Protein AF-A0A1F8R8I9-F1 (afdb_monomer_lite)

Sequence (106 aa):
MKLRRRNSFDFPILGVAVALRQATDGTIEYARIVMGAVASYPVEAEEAGRMLIGQKLTPELIDAVAQVAYKPAKPLDNTDLGHPYRKKMARVYVARALQELRQVMI

pLDDT: mean 93.68, std 6.77, range [58.06, 98.5]

Foldseek 3Di:
DFDAPDPDDGDGLKDKDKDFDADPVQATQFIWIWMPQQDPDIDTLVVLRVLRHRDHLDLVNLLVSLVSSLVPRHHDQPDPDGPVVSSVVSSVVSSVNSVVVVVVVD

Secondary structure (DSSP, 8-state):
-EE-SSSSS---SEEEEEEEEE-TTSBEEEEEEEEESSSSSPEE-HHHHHHHTTSB--HHHHHHHHHHHTTT----TTSSS-HHHHHHHHHHHHHHHHHHHHHH--

Structure (mmCIF, N/CA/C/O backbone):
data_AF-A0A1F8R8I9-F1
#
_entry.id   AF-A0A1F8R8I9-F1
#
loop_
_atom_site.group_PDB
_atom_site.id
_atom_site.type_symbol
_atom_site.label_atom_id
_atom_site.label_alt_id
_atom_site.label_comp_id
_atom_site.label_asym_id
_atom_site.label_entity_id
_atom_site.label_seq_id
_atom_site.pdbx_PDB_ins_code
_atom_site.Cartn_x
_atom_site.Cartn_y
_atom_site.Cartn_z
_atom_site.occupancy
_atom_site.B_iso_or_equiv
_atom_site.auth_seq_id
_atom_site.auth_comp_id
_atom_site.auth_asym_id
_atom_site.auth_atom_id
_atom_site.pdbx_PDB_model_num
ATOM 1 N N . MET A 1 1 ? -5.780 4.264 -6.084 1.00 93.81 1 MET A N 1
ATOM 2 C CA . MET A 1 1 ? -4.885 5.374 -6.494 1.00 93.81 1 MET A CA 1
ATOM 3 C C . MET A 1 1 ? -4.138 5.056 -7.792 1.00 93.81 1 MET A C 1
ATOM 5 O O . MET A 1 1 ? -3.747 3.913 -8.004 1.00 93.81 1 MET A O 1
ATOM 9 N N . LYS A 1 2 ? -3.894 6.063 -8.644 1.00 94.75 2 LYS A N 1
ATOM 10 C CA . LYS A 1 2 ? -3.122 5.940 -9.898 1.00 94.75 2 LYS A CA 1
ATOM 11 C C . LYS A 1 2 ? -1.940 6.912 -9.895 1.00 94.75 2 LYS A C 1
ATOM 13 O O . LYS A 1 2 ? -2.134 8.102 -9.665 1.00 94.75 2 LYS A O 1
ATOM 18 N N . LEU A 1 3 ? -0.740 6.417 -10.189 1.00 94.50 3 LEU A N 1
ATOM 19 C CA . LEU A 1 3 ? 0.431 7.227 -10.532 1.00 94.50 3 LEU A CA 1
ATOM 20 C C . LEU A 1 3 ? 0.521 7.346 -12.056 1.00 94.50 3 LEU A C 1
ATOM 22 O O . LEU A 1 3 ? 0.415 6.350 -12.774 1.00 94.50 3 LEU A O 1
ATOM 26 N N . ARG A 1 4 ? 0.728 8.566 -12.541 1.00 93.06 4 ARG A N 1
ATOM 27 C CA . ARG A 1 4 ? 0.814 8.932 -13.960 1.00 93.06 4 ARG A CA 1
ATOM 28 C C . ARG A 1 4 ? 1.742 10.134 -14.109 1.00 93.06 4 ARG A C 1
ATOM 30 O O . ARG A 1 4 ? 1.917 10.872 -13.139 1.00 93.06 4 ARG A O 1
ATOM 37 N N . ARG A 1 5 ? 2.337 10.322 -15.288 1.00 90.56 5 ARG A N 1
ATOM 38 C CA . ARG A 1 5 ? 3.287 11.420 -15.526 1.00 90.56 5 ARG A CA 1
ATOM 39 C C . ARG A 1 5 ? 2.566 12.756 -15.614 1.00 90.56 5 ARG A C 1
ATOM 41 O O . ARG A 1 5 ? 3.046 13.754 -15.087 1.00 90.56 5 ARG A O 1
ATOM 48 N N . ARG A 1 6 ? 1.404 12.771 -16.265 1.00 91.31 6 ARG A N 1
ATOM 49 C CA . ARG A 1 6 ? 0.564 13.962 -16.420 1.00 91.31 6 ARG A CA 1
ATOM 50 C C . ARG A 1 6 ? -0.713 13.808 -15.615 1.00 91.31 6 ARG A C 1
ATOM 52 O O . ARG A 1 6 ? -1.329 12.747 -15.623 1.00 91.31 6 ARG A O 1
ATOM 59 N N . ASN A 1 7 ? -1.178 14.886 -14.990 1.00 86.56 7 ASN A N 1
ATOM 60 C CA . ASN A 1 7 ? -2.483 14.926 -14.320 1.00 86.56 7 ASN A CA 1
ATOM 61 C C . ASN A 1 7 ? -3.650 15.066 -15.320 1.00 86.56 7 ASN A C 1
ATOM 63 O O . ASN A 1 7 ? -4.511 15.919 -15.167 1.00 86.56 7 ASN A O 1
ATOM 67 N N . SER A 1 8 ? -3.666 14.217 -16.351 1.00 91.69 8 SER A N 1
ATOM 68 C CA . SER A 1 8 ? -4.691 14.146 -17.400 1.00 91.69 8 SER A CA 1
ATOM 69 C C . SER A 1 8 ? -4.850 12.687 -17.882 1.00 91.69 8 SER A C 1
ATOM 71 O O . SER A 1 8 ? -4.477 11.753 -17.158 1.00 91.69 8 SER A O 1
ATOM 73 N N . PHE A 1 9 ? -5.423 12.469 -19.070 1.00 88.00 9 PHE A N 1
ATOM 74 C CA . PHE A 1 9 ? -5.468 11.166 -19.736 1.00 88.00 9 PHE A CA 1
ATOM 75 C C . PHE A 1 9 ? -4.042 10.675 -20.016 1.00 88.00 9 PHE A C 1
ATOM 77 O O . PHE A 1 9 ? -3.285 11.295 -20.762 1.00 88.00 9 PHE A O 1
ATOM 84 N N . ASP A 1 10 ? -3.663 9.581 -19.359 1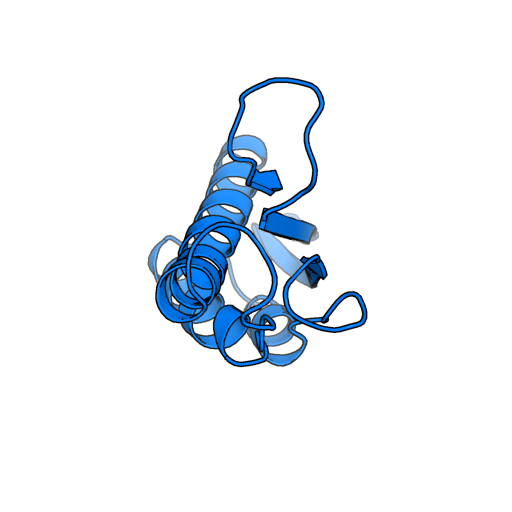.00 89.88 10 ASP A N 1
ATOM 85 C CA . ASP A 1 10 ? -2.295 9.070 -19.378 1.00 89.88 10 ASP A CA 1
ATOM 86 C C . ASP A 1 10 ? -2.259 7.597 -18.960 1.00 89.88 10 ASP A C 1
ATOM 88 O O . ASP A 1 10 ? -3.121 7.143 -18.192 1.00 89.88 10 ASP A O 1
ATOM 92 N N . PHE A 1 11 ? -1.252 6.853 -19.409 1.00 88.69 11 PHE A N 1
ATOM 93 C CA . PHE A 1 11 ? -1.047 5.471 -18.970 1.00 88.69 11 PHE A CA 1
ATOM 94 C C . PHE A 1 11 ? -0.586 5.418 -17.501 1.00 88.69 11 PHE A C 1
ATOM 96 O O . PHE A 1 11 ? 0.082 6.338 -17.020 1.00 88.69 11 PHE A O 1
ATOM 103 N N . PRO A 1 12 ? -0.971 4.381 -16.734 1.00 91.00 12 PRO A N 1
ATOM 104 C CA . PRO A 1 12 ? -0.504 4.235 -15.362 1.00 91.00 12 PRO A CA 1
ATOM 105 C C . PRO A 1 12 ? 0.978 3.843 -15.333 1.00 91.00 12 PRO A C 1
ATOM 107 O O . PRO A 1 12 ? 1.372 2.838 -15.915 1.00 91.00 12 PRO A O 1
ATOM 110 N N . ILE A 1 13 ? 1.777 4.587 -14.572 1.00 92.94 13 ILE A N 1
ATOM 111 C CA . ILE A 1 13 ? 3.124 4.158 -14.153 1.00 92.94 13 ILE A CA 1
ATOM 112 C C . ILE A 1 13 ? 3.005 3.103 -13.040 1.00 92.94 13 ILE A C 1
ATOM 114 O O . ILE A 1 13 ? 3.827 2.192 -12.941 1.00 92.94 13 ILE A O 1
ATOM 118 N N . LEU A 1 14 ? 1.971 3.252 -12.205 1.00 94.69 14 LEU A N 1
ATOM 119 C CA . LEU A 1 14 ? 1.577 2.351 -11.127 1.00 94.69 14 LEU A CA 1
ATOM 120 C C . LEU A 1 14 ? 0.078 2.534 -10.851 1.00 94.69 14 LEU A C 1
ATOM 122 O O . LEU A 1 14 ? -0.425 3.660 -10.798 1.00 94.69 14 LEU A O 1
ATOM 126 N N . GLY A 1 15 ? -0.627 1.431 -10.628 1.00 96.19 15 GLY A N 1
ATOM 127 C CA . GLY A 1 15 ? -1.954 1.426 -10.012 1.00 96.19 15 GLY A CA 1
ATOM 128 C C . GLY A 1 15 ? -1.896 0.737 -8.656 1.00 96.19 15 GLY A C 1
ATOM 129 O O . GLY A 1 15 ? -1.215 -0.273 -8.530 1.00 96.19 15 GLY A O 1
ATOM 130 N N . VAL A 1 16 ? -2.608 1.256 -7.660 1.00 98.19 16 VAL A N 1
ATOM 131 C CA . VAL A 1 16 ? -2.799 0.591 -6.363 1.00 98.19 16 VAL A CA 1
ATOM 132 C C . VAL A 1 16 ? -4.280 0.606 -6.021 1.00 98.19 16 VAL A C 1
ATOM 134 O O . VAL A 1 16 ? -4.909 1.668 -6.027 1.00 98.19 16 VAL A O 1
ATOM 137 N N . ALA A 1 17 ? -4.822 -0.562 -5.706 1.00 98.06 17 ALA A N 1
ATOM 138 C CA . ALA A 1 17 ? -6.156 -0.740 -5.160 1.00 98.06 17 ALA A CA 1
ATOM 139 C C . ALA A 1 17 ? -6.039 -1.400 -3.785 1.00 98.06 17 ALA A C 1
ATOM 141 O O . ALA A 1 17 ? -5.305 -2.375 -3.623 1.00 98.06 17 ALA A O 1
ATOM 142 N N . VAL A 1 18 ? -6.761 -0.853 -2.812 1.00 98.06 18 VAL A N 1
ATOM 143 C CA . VAL A 1 18 ? -6.857 -1.399 -1.460 1.00 98.06 18 VAL A CA 1
ATOM 144 C C . VAL A 1 18 ? -8.333 -1.495 -1.111 1.00 98.06 18 VAL A C 1
ATOM 146 O O . VAL A 1 18 ? -9.074 -0.537 -1.317 1.00 98.06 18 VAL A O 1
ATOM 149 N N . ALA A 1 19 ? -8.748 -2.649 -0.604 1.00 97.44 19 ALA A N 1
ATOM 150 C CA . ALA A 1 19 ? -10.082 -2.869 -0.067 1.00 97.44 19 ALA A CA 1
ATOM 151 C C . ALA A 1 19 ? -9.953 -3.367 1.370 1.00 97.44 19 ALA A C 1
ATOM 153 O O . ALA A 1 19 ? -9.191 -4.302 1.622 1.00 97.44 19 ALA A O 1
ATOM 154 N N . LEU A 1 20 ? -10.696 -2.748 2.287 1.00 96.62 20 LEU A N 1
ATOM 155 C CA . LEU A 1 20 ? -10.735 -3.104 3.701 1.00 96.62 20 LEU A CA 1
ATOM 156 C C . LEU A 1 20 ? -12.184 -3.212 4.175 1.00 96.62 20 LEU A C 1
ATOM 158 O O . LEU A 1 20 ? -13.038 -2.442 3.738 1.00 96.62 20 LEU A O 1
ATOM 162 N N . ARG A 1 21 ? -12.439 -4.128 5.107 1.00 96.19 21 ARG A N 1
ATOM 163 C CA . ARG A 1 21 ? -13.653 -4.157 5.930 1.00 96.19 21 ARG A CA 1
ATOM 164 C C . ARG A 1 21 ? -13.232 -4.154 7.391 1.00 96.19 21 ARG A C 1
ATOM 166 O O . ARG A 1 21 ? -12.379 -4.956 7.767 1.00 96.19 21 ARG A O 1
ATOM 173 N N . GLN A 1 22 ? -13.816 -3.262 8.180 1.00 95.44 22 GLN A N 1
ATOM 174 C CA . GLN A 1 22 ? -13.578 -3.175 9.618 1.00 95.44 22 GLN A CA 1
ATOM 175 C C . GLN A 1 22 ? -14.806 -3.643 10.400 1.00 95.44 22 GLN A C 1
ATOM 177 O O . GLN A 1 22 ? -15.940 -3.437 9.965 1.00 95.44 22 GLN A O 1
ATOM 182 N N . ALA A 1 23 ? -14.549 -4.257 11.549 1.00 95.62 23 ALA A N 1
ATOM 183 C CA . ALA A 1 23 ? -15.518 -4.480 12.604 1.00 95.62 23 ALA A CA 1
ATOM 184 C C . ALA A 1 23 ? -15.842 -3.162 13.329 1.00 95.62 23 ALA A C 1
ATOM 186 O O . ALA A 1 23 ? -15.186 -2.135 13.141 1.00 95.62 23 ALA A O 1
ATOM 187 N N . THR A 1 24 ? -16.848 -3.201 14.200 1.00 93.81 24 THR A N 1
ATOM 188 C CA . THR A 1 24 ? -17.310 -2.045 14.985 1.00 93.81 24 THR A CA 1
ATOM 189 C C . THR A 1 24 ? -16.261 -1.490 15.949 1.00 93.81 24 THR A C 1
ATOM 191 O O . THR A 1 24 ? -16.316 -0.314 16.295 1.00 93.81 24 THR A O 1
ATOM 194 N N . ASP A 1 25 ? -15.290 -2.299 16.371 1.00 94.25 25 ASP A N 1
ATOM 195 C CA . ASP A 1 25 ? -14.185 -1.891 17.245 1.00 94.25 25 ASP A CA 1
ATOM 196 C C . ASP A 1 25 ? -12.978 -1.302 16.478 1.00 94.25 25 ASP A C 1
ATOM 198 O O . ASP A 1 25 ? -11.968 -0.930 17.093 1.00 94.25 25 ASP A O 1
ATOM 202 N N . GLY A 1 26 ? -13.074 -1.211 15.145 1.00 94.12 26 GLY A N 1
ATOM 203 C CA . GLY A 1 26 ? -12.026 -0.738 14.236 1.00 94.12 26 GLY A CA 1
ATOM 204 C C . GLY A 1 26 ? -11.017 -1.811 13.811 1.00 94.12 26 GLY A C 1
ATOM 205 O O . GLY A 1 26 ? -10.035 -1.495 13.134 1.00 94.12 26 GLY A O 1
ATOM 206 N N . THR A 1 27 ? -11.223 -3.070 14.203 1.00 97.06 27 THR A N 1
ATOM 207 C CA . THR A 1 27 ? -10.380 -4.198 13.788 1.00 97.06 27 THR A CA 1
ATOM 208 C C . THR A 1 27 ? -10.662 -4.560 12.333 1.00 97.06 27 THR A C 1
ATOM 210 O O . THR A 1 27 ? -11.812 -4.667 11.918 1.00 97.06 27 THR A O 1
ATOM 213 N N . ILE A 1 28 ? -9.624 -4.761 11.524 1.00 98.06 28 ILE A N 1
ATOM 214 C CA . ILE A 1 28 ? -9.773 -5.141 10.115 1.00 98.06 28 ILE A CA 1
ATOM 215 C C . ILE A 1 28 ? -10.107 -6.638 10.014 1.00 98.06 28 ILE A C 1
ATOM 217 O O . ILE A 1 28 ? -9.312 -7.489 10.408 1.00 98.06 28 ILE A O 1
ATOM 221 N N . GLU A 1 29 ? -11.255 -6.974 9.428 1.00 97.94 29 GLU A N 1
ATOM 222 C CA . GLU A 1 29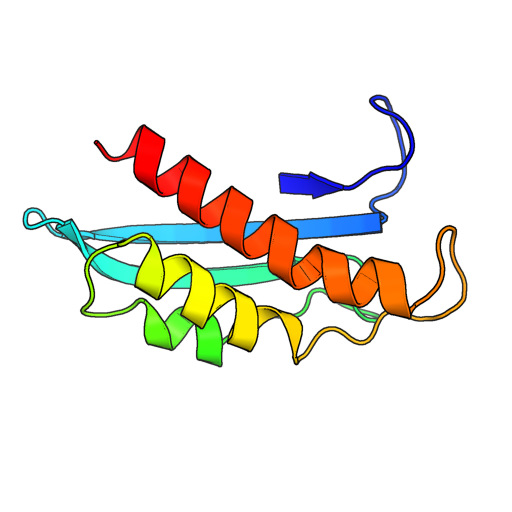 ? -11.714 -8.360 9.227 1.00 97.94 29 GLU A CA 1
ATOM 223 C C . GLU A 1 29 ? -11.387 -8.901 7.831 1.00 97.94 29 GLU A C 1
ATOM 225 O O . GLU A 1 29 ? -11.316 -10.108 7.611 1.00 97.94 29 GLU A O 1
ATOM 230 N N . TYR A 1 30 ? -11.228 -8.005 6.858 1.00 98.00 30 TYR A N 1
ATOM 231 C CA . TYR A 1 30 ? -10.871 -8.345 5.487 1.00 98.00 30 TYR A CA 1
ATOM 232 C C . TYR A 1 30 ? -9.978 -7.259 4.905 1.00 98.00 30 TYR A C 1
ATOM 234 O O . TYR A 1 30 ? -10.253 -6.070 5.076 1.00 98.00 30 TYR A O 1
ATOM 242 N N . ALA A 1 31 ? -8.940 -7.675 4.185 1.00 98.12 31 ALA A N 1
ATOM 243 C CA . ALA A 1 31 ? -8.006 -6.783 3.525 1.00 98.12 31 ALA A CA 1
ATOM 244 C C . ALA A 1 31 ? -7.501 -7.392 2.217 1.00 98.12 31 ALA A C 1
ATOM 246 O O . ALA A 1 31 ? -7.104 -8.557 2.178 1.00 98.12 31 ALA A O 1
ATOM 247 N N . ARG A 1 32 ? -7.461 -6.586 1.155 1.00 98.44 32 ARG A N 1
ATOM 248 C CA . ARG A 1 32 ? -6.860 -6.963 -0.128 1.00 98.44 32 ARG A CA 1
ATOM 249 C C . ARG A 1 32 ? -6.108 -5.789 -0.733 1.00 98.44 32 ARG A C 1
ATOM 251 O O . ARG A 1 32 ? -6.636 -4.679 -0.784 1.00 98.44 32 ARG A O 1
ATOM 258 N N . ILE A 1 33 ? -4.891 -6.044 -1.212 1.00 98.50 33 ILE A N 1
ATOM 259 C CA . ILE A 1 33 ? -4.031 -5.050 -1.864 1.00 98.50 33 ILE A CA 1
ATOM 260 C C . ILE A 1 33 ? -3.627 -5.591 -3.234 1.00 98.50 33 ILE A C 1
ATOM 262 O O . ILE A 1 33 ? -3.020 -6.656 -3.327 1.00 98.50 33 ILE A O 1
ATOM 266 N N . VAL A 1 34 ? -3.931 -4.845 -4.295 1.00 98.44 34 VAL A N 1
ATOM 267 C CA . VAL A 1 34 ? -3.581 -5.202 -5.677 1.00 98.44 34 VAL A CA 1
ATOM 268 C C . VAL A 1 34 ? -2.842 -4.046 -6.338 1.00 98.44 34 VAL A C 1
ATOM 270 O O . VAL A 1 34 ? -3.234 -2.883 -6.219 1.00 98.44 34 VAL A O 1
ATOM 273 N N . MET A 1 35 ? -1.773 -4.366 -7.061 1.00 97.75 35 MET A N 1
ATOM 274 C CA . MET A 1 35 ? -0.938 -3.417 -7.785 1.00 97.75 35 MET A CA 1
ATOM 275 C C . MET A 1 35 ? -0.989 -3.677 -9.293 1.00 97.75 35 MET A C 1
ATOM 277 O O . MET A 1 35 ? -0.808 -4.798 -9.755 1.00 97.75 35 MET A O 1
ATOM 281 N N . GLY A 1 36 ? -1.192 -2.626 -10.080 1.00 96.12 36 GLY A N 1
ATOM 282 C CA . GLY A 1 36 ? -1.140 -2.654 -11.543 1.00 96.12 36 GLY A CA 1
ATOM 283 C C . GLY A 1 36 ? 0.121 -1.982 -12.083 1.00 96.12 36 GLY A C 1
ATOM 284 O O . GLY A 1 36 ? 0.737 -1.171 -11.393 1.00 96.12 36 GLY A O 1
ATOM 285 N N . ALA A 1 37 ? 0.480 -2.281 -13.334 1.00 93.81 37 ALA A N 1
ATOM 286 C CA . ALA A 1 37 ? 1.677 -1.749 -14.000 1.00 93.81 37 ALA A CA 1
ATOM 287 C C . ALA A 1 37 ? 2.998 -2.049 -13.255 1.00 93.81 37 ALA A C 1
ATOM 289 O O . ALA A 1 37 ? 3.963 -1.293 -13.345 1.00 93.81 37 ALA A O 1
ATOM 290 N N . VAL A 1 38 ? 3.046 -3.171 -12.529 1.00 93.75 38 VAL A N 1
ATOM 291 C CA . VAL A 1 38 ? 4.232 -3.659 -11.797 1.00 93.75 38 VAL A CA 1
ATOM 292 C C . VAL A 1 38 ? 4.681 -5.059 -12.233 1.00 93.75 38 VAL A C 1
ATOM 294 O O . VAL A 1 38 ? 5.628 -5.588 -11.661 1.00 93.75 38 VAL A O 1
ATOM 297 N N . ALA A 1 39 ? 4.001 -5.652 -13.216 1.00 93.44 39 ALA A N 1
ATOM 298 C CA . ALA A 1 39 ? 4.317 -6.915 -13.886 1.00 93.44 39 ALA A CA 1
ATOM 299 C C . ALA A 1 39 ? 3.510 -6.990 -15.204 1.00 93.44 39 ALA A C 1
ATOM 301 O O . ALA A 1 39 ? 2.870 -6.007 -15.589 1.00 93.44 39 ALA A O 1
ATOM 302 N N . SER A 1 40 ? 3.509 -8.145 -15.879 1.00 92.62 40 SER A N 1
ATOM 303 C CA . SER A 1 40 ? 2.668 -8.410 -17.062 1.00 92.62 40 SER A CA 1
ATOM 304 C C . SER A 1 40 ? 1.169 -8.543 -16.749 1.00 92.62 40 SER A C 1
ATOM 306 O O . SER A 1 40 ? 0.353 -8.522 -17.664 1.00 92.62 40 SER A O 1
ATOM 308 N N . TYR A 1 41 ? 0.799 -8.654 -15.471 1.00 94.25 41 TYR A N 1
ATOM 309 C CA . TYR A 1 41 ? -0.576 -8.743 -14.976 1.00 94.25 41 TYR A CA 1
ATOM 310 C C . TYR A 1 41 ? -0.708 -8.010 -13.623 1.00 94.25 41 TYR A C 1
ATOM 312 O O . TYR A 1 41 ? 0.314 -7.655 -13.023 1.00 94.25 41 TYR A O 1
ATOM 320 N N . PRO A 1 42 ? -1.933 -7.728 -13.131 1.00 96.56 42 PRO A N 1
ATOM 321 C CA . PRO A 1 42 ? -2.133 -7.173 -11.793 1.00 96.56 42 PRO A CA 1
ATOM 322 C C . PRO A 1 42 ? -1.590 -8.108 -10.708 1.00 96.56 42 PRO A C 1
ATOM 324 O O . PRO A 1 42 ? -1.950 -9.277 -10.650 1.00 96.56 42 PRO A O 1
ATOM 327 N N . VAL A 1 43 ? -0.742 -7.585 -9.831 1.00 97.69 43 VAL A N 1
ATOM 328 C CA . VAL A 1 43 ? -0.077 -8.351 -8.776 1.00 97.69 43 VAL A CA 1
ATOM 329 C C . VAL A 1 43 ? -0.794 -8.126 -7.458 1.00 97.69 43 VAL A C 1
ATOM 331 O O . VAL A 1 43 ? -0.860 -7.000 -6.964 1.00 97.69 43 VAL A O 1
ATOM 334 N N . GLU A 1 44 ? -1.304 -9.198 -6.871 1.00 98.12 44 GLU A N 1
ATOM 335 C CA . GLU A 1 44 ? -1.828 -9.174 -5.512 1.00 98.12 44 GLU A CA 1
ATOM 336 C C . GLU A 1 44 ? -0.688 -9.265 -4.489 1.00 98.12 44 GLU A C 1
ATOM 338 O O . GLU A 1 44 ? 0.207 -10.101 -4.598 1.00 98.12 44 GLU A O 1
ATOM 343 N N . ALA A 1 45 ? -0.713 -8.391 -3.484 1.00 97.81 45 ALA A N 1
ATOM 344 C CA . ALA A 1 45 ? 0.226 -8.403 -2.369 1.00 97.81 45 ALA A CA 1
ATOM 345 C C . ALA A 1 45 ? -0.382 -9.164 -1.180 1.00 97.81 45 ALA A C 1
ATOM 347 O O . ALA A 1 45 ? -0.677 -8.574 -0.141 1.00 97.81 45 ALA A O 1
ATOM 348 N N . GLU A 1 46 ? -0.596 -10.472 -1.347 1.00 97.88 46 GLU A N 1
ATOM 349 C CA . GLU A 1 46 ? -1.321 -11.308 -0.376 1.00 97.88 46 GLU A CA 1
ATOM 350 C C . GLU A 1 46 ? -0.737 -11.238 1.039 1.00 97.88 46 GLU A C 1
ATOM 352 O O . GLU A 1 46 ? -1.479 -11.064 2.002 1.00 97.88 46 GLU A O 1
ATOM 357 N N . GLU A 1 47 ? 0.590 -11.333 1.173 1.00 98.06 47 GLU A N 1
ATOM 358 C CA . GLU A 1 47 ? 1.281 -11.267 2.469 1.00 98.06 47 GLU A CA 1
ATOM 359 C C . GLU A 1 47 ? 0.982 -9.944 3.189 1.00 98.06 47 GLU A C 1
ATOM 361 O O . GLU A 1 47 ? 0.607 -9.936 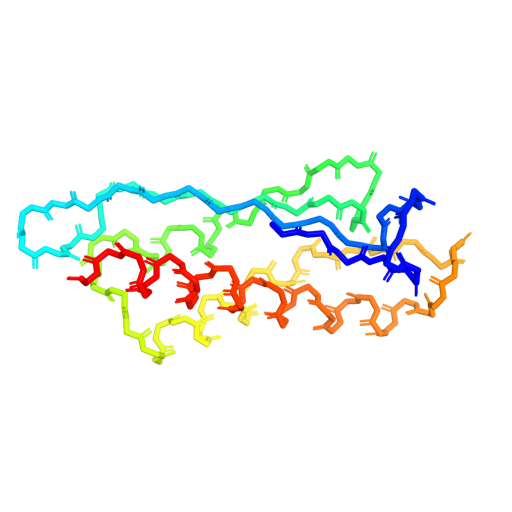4.359 1.00 98.06 47 GLU A O 1
ATOM 366 N N . ALA A 1 48 ? 1.051 -8.828 2.459 1.00 98.00 48 ALA A N 1
ATOM 367 C CA . ALA A 1 48 ? 0.753 -7.504 2.990 1.00 98.00 48 ALA A CA 1
ATOM 368 C C . ALA A 1 48 ? -0.733 -7.347 3.359 1.00 98.00 48 ALA A C 1
ATOM 370 O O . ALA A 1 48 ? -1.053 -6.717 4.364 1.00 98.00 48 ALA A O 1
ATOM 371 N N . GLY A 1 49 ? -1.641 -7.941 2.578 1.00 97.75 49 GLY A N 1
ATOM 372 C CA . GLY A 1 49 ? -3.065 -8.003 2.910 1.00 97.75 49 GLY A CA 1
ATOM 373 C C . GLY A 1 49 ? -3.316 -8.761 4.215 1.00 97.75 49 GLY A C 1
ATOM 374 O O . GLY A 1 49 ? -4.009 -8.258 5.095 1.00 97.75 49 GLY A O 1
ATOM 375 N N . ARG A 1 50 ? -2.694 -9.933 4.392 1.00 98.44 50 ARG A N 1
ATOM 376 C CA . ARG A 1 50 ? -2.840 -10.752 5.609 1.00 98.44 50 ARG A CA 1
ATOM 377 C C . ARG A 1 50 ? -2.336 -10.047 6.866 1.00 98.44 50 ARG A C 1
ATOM 379 O O . ARG A 1 50 ? -2.960 -10.196 7.907 1.00 98.44 50 ARG A O 1
ATOM 386 N N . MET A 1 51 ? -1.268 -9.252 6.772 1.00 98.38 51 MET A N 1
ATOM 387 C CA . MET A 1 51 ? -0.743 -8.468 7.905 1.00 98.38 51 MET A CA 1
ATOM 388 C C . MET A 1 51 ? -1.759 -7.485 8.503 1.00 98.38 51 MET A C 1
ATOM 390 O O . MET A 1 51 ? -1.618 -7.100 9.660 1.00 98.38 51 MET A O 1
ATOM 394 N N . LEU A 1 52 ? -2.744 -7.045 7.716 1.00 98.25 52 LEU A N 1
ATOM 395 C CA . LEU A 1 52 ? -3.764 -6.103 8.170 1.00 98.25 52 LEU A CA 1
ATOM 396 C C . LEU A 1 52 ? -4.868 -6.790 8.982 1.00 98.25 52 LEU A C 1
ATOM 398 O O . LEU A 1 52 ? -5.470 -6.150 9.835 1.00 98.25 52 LEU A O 1
ATOM 402 N N . ILE A 1 53 ? -5.149 -8.067 8.718 1.00 98.31 53 ILE A N 1
ATOM 403 C CA . ILE A 1 53 ? -6.277 -8.784 9.323 1.00 98.31 53 ILE A CA 1
ATOM 404 C C . ILE A 1 53 ? -6.035 -8.971 10.827 1.00 98.31 53 ILE A C 1
ATOM 406 O O . ILE A 1 53 ? -4.954 -9.379 11.246 1.00 98.31 53 ILE A O 1
ATOM 410 N N . GLY A 1 54 ? -7.052 -8.679 11.639 1.00 98.19 54 GLY A N 1
ATOM 411 C CA . GLY A 1 54 ? -6.988 -8.761 13.101 1.00 98.19 54 GLY A CA 1
ATOM 412 C C . GLY A 1 54 ? -6.293 -7.573 13.771 1.00 98.19 54 GLY A C 1
ATOM 413 O O . GLY A 1 54 ? -6.137 -7.575 14.987 1.00 98.19 54 GLY A O 1
ATOM 414 N N . GLN A 1 55 ? -5.891 -6.557 13.003 1.00 97.75 55 GLN A N 1
ATOM 415 C CA . GLN A 1 55 ? -5.222 -5.361 13.510 1.00 97.75 55 GLN A CA 1
ATOM 416 C C . GLN A 1 55 ? -6.087 -4.111 13.325 1.00 97.75 55 GLN A C 1
ATOM 418 O O . GLN A 1 55 ? -7.006 -4.080 12.505 1.00 97.75 55 GLN A O 1
ATOM 423 N N . LYS A 1 56 ? -5.747 -3.041 14.050 1.00 96.56 56 LYS A N 1
ATOM 424 C CA . LYS A 1 56 ? -6.250 -1.686 13.778 1.00 96.56 56 LYS A CA 1
ATOM 425 C C . LYS A 1 56 ? -5.303 -0.955 12.835 1.00 96.56 56 LYS A C 1
ATOM 427 O O . LYS A 1 56 ? -4.089 -1.142 12.890 1.00 96.56 56 LYS A O 1
ATOM 432 N N . LEU A 1 57 ? -5.845 -0.091 11.981 1.00 96.75 57 LEU A N 1
ATOM 433 C CA . LEU A 1 57 ? -5.062 0.626 10.974 1.00 96.75 57 LEU A CA 1
ATOM 434 C C . LEU A 1 57 ? -4.250 1.785 11.594 1.00 96.75 57 LEU A C 1
ATOM 436 O O . LEU A 1 57 ? -4.690 2.935 11.595 1.00 96.75 57 LEU A O 1
ATOM 440 N N . THR A 1 58 ? -3.062 1.493 12.130 1.00 97.06 58 THR A N 1
ATOM 441 C CA . THR A 1 58 ? -2.146 2.490 12.726 1.00 97.06 58 THR A CA 1
ATOM 442 C C . THR A 1 58 ? -1.089 2.981 11.722 1.00 97.06 58 THR A C 1
ATOM 444 O O . THR A 1 58 ? -0.866 2.316 10.707 1.00 97.06 58 THR A O 1
ATOM 447 N N . PRO A 1 59 ? -0.421 4.136 11.951 1.00 97.12 59 PRO A N 1
ATOM 448 C CA . PRO A 1 59 ? 0.637 4.597 11.048 1.00 97.12 59 PRO A CA 1
ATOM 449 C C . PRO A 1 59 ? 1.782 3.580 10.905 1.00 97.12 59 PRO A C 1
ATOM 451 O O . PRO A 1 59 ? 2.261 3.344 9.799 1.00 97.12 59 PRO A O 1
ATOM 454 N N . GLU A 1 60 ? 2.169 2.929 12.000 1.00 98.06 60 GLU A N 1
ATOM 455 C CA . GLU A 1 60 ? 3.276 1.967 12.036 1.00 98.06 60 GLU A CA 1
ATOM 456 C C . GLU A 1 60 ? 2.929 0.707 11.237 1.00 98.06 60 GLU A C 1
ATOM 458 O O . GLU A 1 60 ? 3.758 0.192 10.482 1.00 98.06 60 GLU A O 1
ATOM 463 N N . LEU A 1 61 ? 1.680 0.238 11.353 1.00 98.31 61 LEU A N 1
ATOM 464 C CA . LEU A 1 61 ? 1.191 -0.889 10.565 1.00 98.31 61 LEU A CA 1
ATOM 465 C C . LEU A 1 61 ? 1.174 -0.550 9.073 1.00 98.31 61 LEU A C 1
ATOM 467 O O . LEU A 1 61 ? 1.583 -1.377 8.260 1.00 98.31 61 LEU A O 1
ATOM 471 N N . ILE A 1 62 ? 0.743 0.660 8.704 1.00 98.31 62 ILE A N 1
ATOM 472 C CA . ILE A 1 62 ? 0.737 1.115 7.307 1.00 98.31 62 ILE A CA 1
ATOM 473 C C . ILE A 1 62 ? 2.145 1.054 6.711 1.00 98.31 62 ILE A C 1
ATOM 475 O O . ILE A 1 62 ? 2.322 0.524 5.610 1.00 98.31 62 ILE A O 1
ATOM 479 N N . ASP A 1 63 ? 3.143 1.562 7.432 1.00 98.19 63 ASP A N 1
ATOM 480 C CA . ASP A 1 63 ? 4.528 1.545 6.967 1.00 98.19 63 ASP A CA 1
ATOM 481 C C . ASP A 1 63 ? 5.056 0.113 6.819 1.00 98.19 63 ASP A C 1
ATOM 483 O O . ASP A 1 63 ? 5.642 -0.221 5.784 1.00 98.19 63 ASP A O 1
ATOM 487 N N . ALA A 1 64 ? 4.797 -0.761 7.796 1.00 98.31 64 ALA A N 1
ATOM 488 C CA . ALA A 1 64 ? 5.200 -2.166 7.740 1.00 98.31 64 ALA A CA 1
ATOM 489 C C . ALA A 1 64 ? 4.549 -2.913 6.561 1.00 98.31 64 ALA A C 1
ATOM 491 O O . ALA A 1 64 ? 5.233 -3.588 5.786 1.00 98.31 64 ALA A O 1
ATOM 492 N N . VAL A 1 65 ? 3.240 -2.742 6.370 1.00 98.38 65 VAL A N 1
ATOM 493 C CA . VAL A 1 65 ? 2.472 -3.344 5.270 1.00 98.38 65 VAL A CA 1
ATOM 494 C C . VAL A 1 65 ? 2.984 -2.849 3.921 1.00 98.38 65 VAL A C 1
ATOM 496 O O . VAL A 1 65 ? 3.197 -3.649 3.010 1.00 98.38 65 VAL A O 1
ATOM 499 N N . ALA A 1 66 ? 3.258 -1.551 3.783 1.00 97.94 66 ALA A N 1
ATOM 500 C CA . ALA A 1 66 ? 3.803 -0.985 2.553 1.00 97.94 66 ALA A CA 1
ATOM 501 C C . ALA A 1 66 ? 5.184 -1.567 2.201 1.00 97.94 66 ALA A C 1
ATOM 503 O O . ALA A 1 66 ? 5.469 -1.802 1.021 1.00 97.94 66 ALA A O 1
ATOM 504 N N . GLN A 1 67 ? 6.036 -1.828 3.201 1.00 97.38 67 GLN A N 1
ATOM 505 C CA . GLN A 1 67 ? 7.346 -2.468 3.011 1.00 97.38 67 GLN A CA 1
ATOM 506 C C . GLN A 1 67 ? 7.240 -3.921 2.537 1.00 97.38 67 GLN A C 1
ATOM 508 O O . GLN A 1 67 ? 8.109 -4.401 1.810 1.00 97.38 67 GLN A O 1
ATOM 513 N N . VAL A 1 68 ? 6.187 -4.637 2.912 1.00 97.81 68 VAL A N 1
ATOM 514 C CA . VAL A 1 68 ? 5.950 -5.992 2.403 1.00 97.81 68 VAL A CA 1
ATOM 515 C C . VAL A 1 68 ? 5.306 -5.942 1.019 1.00 97.81 68 VAL A C 1
ATOM 517 O O . VAL A 1 68 ? 5.757 -6.632 0.103 1.00 97.81 68 VAL A O 1
ATOM 520 N N . ALA A 1 69 ? 4.331 -5.053 0.820 1.00 96.38 69 ALA A N 1
ATOM 521 C CA . ALA A 1 69 ? 3.536 -4.979 -0.401 1.00 96.38 69 ALA A CA 1
ATOM 522 C C . ALA A 1 69 ? 4.351 -4.692 -1.665 1.00 96.38 69 ALA A C 1
ATOM 524 O O . ALA A 1 69 ? 3.989 -5.168 -2.735 1.00 96.38 69 ALA A O 1
ATOM 525 N N . TYR A 1 70 ? 5.450 -3.934 -1.577 1.00 92.81 70 TYR A N 1
ATOM 526 C CA . TYR A 1 70 ? 6.233 -3.577 -2.767 1.00 92.81 70 TYR A CA 1
ATOM 527 C C . TYR A 1 70 ? 7.179 -4.689 -3.252 1.00 92.81 70 TYR A C 1
ATOM 529 O O . TYR A 1 70 ? 7.629 -4.644 -4.398 1.00 92.81 70 TYR A O 1
ATOM 537 N N . LYS A 1 71 ? 7.508 -5.682 -2.412 1.00 95.00 71 LYS A N 1
ATOM 538 C CA . LYS A 1 71 ? 8.443 -6.772 -2.750 1.00 95.00 71 LYS A CA 1
ATOM 539 C C . LYS A 1 71 ? 8.071 -7.533 -4.034 1.00 95.00 71 LYS A C 1
ATOM 541 O O . LYS A 1 71 ? 8.974 -7.724 -4.857 1.00 95.00 71 LYS A O 1
ATOM 546 N N . PRO A 1 72 ? 6.801 -7.933 -4.263 1.00 94.12 72 PRO A N 1
ATOM 547 C CA . PRO A 1 72 ? 6.411 -8.642 -5.482 1.00 94.12 72 PRO A CA 1
ATOM 548 C C . PRO A 1 72 ? 6.386 -7.758 -6.741 1.00 94.12 72 PRO A C 1
ATOM 550 O O . PRO A 1 72 ? 6.243 -8.288 -7.841 1.00 94.12 72 PRO A O 1
ATOM 553 N N . ALA A 1 73 ? 6.572 -6.435 -6.628 1.00 93.06 73 ALA A N 1
ATOM 554 C CA . ALA A 1 73 ? 6.665 -5.554 -7.789 1.00 93.06 73 ALA A CA 1
ATOM 555 C C . ALA A 1 73 ? 7.955 -5.822 -8.589 1.00 93.06 73 ALA A C 1
ATOM 557 O O . ALA A 1 73 ? 9.078 -5.696 -8.077 1.00 93.06 73 ALA A O 1
ATOM 558 N N . LYS A 1 74 ? 7.781 -6.151 -9.872 1.00 92.50 74 LYS A N 1
ATOM 559 C CA . LYS A 1 74 ? 8.842 -6.408 -10.857 1.00 92.50 74 LYS A CA 1
ATOM 560 C C . LYS A 1 74 ? 8.556 -5.637 -12.160 1.00 92.50 74 LYS A C 1
ATOM 562 O O . LYS A 1 74 ? 8.291 -6.261 -13.190 1.00 92.50 74 LYS A O 1
ATOM 567 N N . PRO A 1 75 ? 8.532 -4.288 -12.127 1.00 89.94 75 PRO A N 1
ATOM 568 C CA . PRO A 1 75 ? 8.263 -3.511 -13.328 1.00 89.94 75 PRO A CA 1
ATOM 569 C C . PRO A 1 75 ? 9.316 -3.790 -14.409 1.00 89.94 75 PRO A C 1
ATOM 571 O O . PRO A 1 75 ? 10.500 -3.909 -14.116 1.00 89.94 75 PRO A O 1
ATOM 574 N N . LEU A 1 76 ? 8.892 -3.885 -15.667 1.00 85.56 76 LEU A N 1
ATOM 575 C CA . LEU A 1 76 ? 9.823 -3.989 -16.790 1.00 85.56 76 LEU A CA 1
ATOM 576 C C . LEU A 1 76 ? 10.480 -2.633 -17.062 1.00 85.56 76 LEU A C 1
ATOM 578 O O . LEU A 1 76 ? 9.843 -1.591 -16.907 1.00 85.56 76 LEU A O 1
ATOM 582 N N . ASP A 1 77 ? 11.736 -2.645 -17.497 1.00 82.88 77 ASP A N 1
ATOM 583 C CA . ASP A 1 77 ? 12.468 -1.433 -17.876 1.00 82.88 77 ASP A CA 1
ATOM 584 C C . ASP A 1 77 ? 12.199 -1.070 -19.344 1.00 82.88 77 ASP A C 1
ATOM 586 O O . ASP A 1 77 ? 13.065 -1.138 -20.208 1.00 82.88 77 ASP A O 1
ATOM 590 N N . ASN A 1 78 ? 10.932 -0.810 -19.654 1.00 76.88 78 ASN A N 1
ATOM 591 C CA . ASN A 1 78 ? 10.441 -0.613 -21.021 1.00 76.88 78 ASN A CA 1
ATOM 592 C C . ASN A 1 78 ? 9.484 0.579 -21.158 1.00 76.88 78 ASN A C 1
ATOM 594 O O . ASN A 1 78 ? 8.925 0.810 -22.228 1.00 76.88 78 ASN A O 1
ATOM 598 N N . THR A 1 79 ? 9.260 1.314 -20.073 1.00 69.81 79 THR A N 1
ATOM 599 C CA . THR A 1 79 ? 8.394 2.489 -20.043 1.00 69.81 79 THR A CA 1
ATOM 600 C C . THR A 1 79 ? 9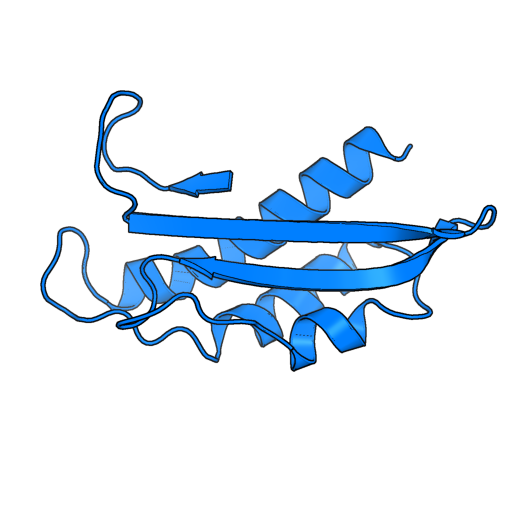.128 3.661 -19.425 1.00 69.81 79 THR A C 1
ATOM 602 O O . THR A 1 79 ? 10.198 3.526 -18.841 1.00 69.81 79 THR A O 1
ATOM 605 N N . ASP A 1 80 ? 8.486 4.814 -19.509 1.00 69.69 80 ASP A N 1
ATOM 606 C CA . ASP A 1 80 ? 8.896 6.027 -18.833 1.00 69.69 80 ASP A CA 1
AT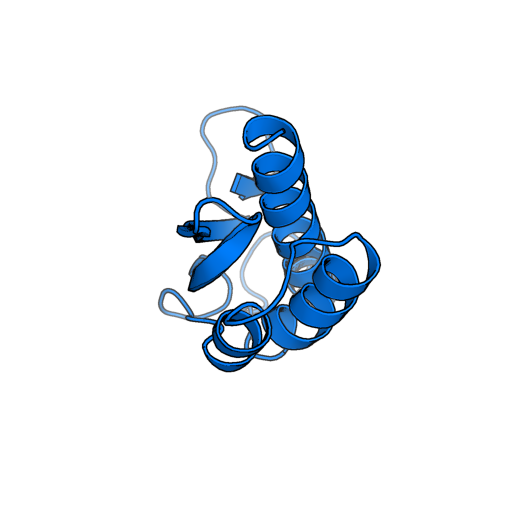OM 607 C C . ASP A 1 80 ? 9.183 5.809 -17.333 1.00 69.69 80 ASP A C 1
ATOM 609 O O . ASP A 1 80 ? 8.446 5.086 -16.652 1.00 69.69 80 ASP A O 1
ATOM 613 N N . LEU A 1 81 ? 10.229 6.477 -16.834 1.00 82.38 81 LEU A N 1
ATOM 614 C CA . LEU A 1 81 ? 10.824 6.329 -15.496 1.00 82.38 81 LEU A CA 1
ATOM 615 C C . LEU A 1 81 ? 11.411 4.930 -15.218 1.00 82.38 81 LEU A C 1
ATOM 617 O O . LEU A 1 81 ? 10.720 3.914 -15.242 1.00 82.38 81 LEU A O 1
ATOM 621 N N . GLY A 1 82 ? 12.695 4.893 -14.854 1.00 83.50 82 GLY A N 1
ATOM 622 C CA . GLY A 1 82 ? 13.432 3.640 -14.676 1.00 83.50 82 GLY A CA 1
ATOM 623 C C . GLY A 1 82 ? 12.876 2.718 -13.585 1.00 83.50 82 GLY A C 1
ATOM 624 O O . GLY A 1 82 ? 12.266 3.154 -12.595 1.00 83.50 82 GLY A O 1
ATOM 625 N N . HIS A 1 83 ? 13.155 1.422 -13.736 1.00 86.06 83 HIS A N 1
ATOM 626 C CA . HIS A 1 83 ? 12.733 0.354 -12.821 1.00 86.06 83 HIS A CA 1
ATOM 627 C C . HIS A 1 83 ? 12.892 0.674 -11.309 1.00 86.06 83 HIS A C 1
ATOM 629 O O . HIS A 1 83 ? 11.919 0.476 -10.567 1.00 86.06 83 HIS A O 1
ATOM 635 N N . PRO A 1 84 ? 14.028 1.223 -10.811 1.00 88.50 84 PRO A N 1
ATOM 636 C CA . PRO A 1 84 ? 14.201 1.515 -9.382 1.00 88.50 84 PRO A CA 1
ATOM 637 C C . PRO A 1 84 ? 13.196 2.532 -8.832 1.00 88.50 84 PRO A C 1
ATOM 639 O O . PRO A 1 84 ? 12.685 2.369 -7.720 1.00 88.50 84 PRO A O 1
ATOM 642 N N . TYR A 1 85 ? 12.873 3.566 -9.616 1.00 91.31 85 TYR A N 1
ATOM 643 C CA . TYR A 1 85 ? 11.881 4.567 -9.232 1.00 91.31 85 TYR A CA 1
ATOM 644 C C . TYR A 1 85 ? 10.504 3.919 -9.101 1.00 91.31 85 TYR A C 1
ATOM 646 O O . TYR A 1 85 ? 9.860 4.028 -8.058 1.00 91.31 85 TYR A O 1
ATOM 654 N N . ARG A 1 86 ? 10.074 3.177 -10.127 1.00 91.38 86 ARG A N 1
ATOM 655 C CA . ARG A 1 86 ? 8.752 2.535 -10.156 1.00 91.38 86 ARG A CA 1
ATOM 656 C C . ARG A 1 86 ? 8.570 1.558 -8.999 1.00 91.38 86 ARG A C 1
ATOM 658 O O . ARG A 1 86 ? 7.543 1.596 -8.321 1.00 91.38 86 ARG A O 1
ATOM 665 N N . LYS A 1 87 ? 9.594 0.752 -8.708 1.00 91.00 87 LYS A N 1
ATOM 666 C CA . LYS A 1 87 ? 9.579 -0.172 -7.569 1.00 91.00 87 LYS A CA 1
ATOM 667 C C . LYS A 1 87 ? 9.481 0.561 -6.228 1.00 91.00 87 LYS A C 1
ATOM 669 O O . LYS A 1 87 ? 8.687 0.166 -5.378 1.00 91.00 87 LYS A O 1
ATOM 674 N N . LYS A 1 88 ? 10.214 1.667 -6.046 1.00 93.88 88 LYS A N 1
ATOM 675 C CA . LYS A 1 88 ? 10.108 2.514 -4.843 1.00 93.88 88 LYS A CA 1
ATOM 676 C C . LYS A 1 88 ? 8.710 3.120 -4.689 1.00 93.88 88 LYS A C 1
ATOM 678 O O . LYS A 1 88 ? 8.197 3.193 -3.572 1.00 93.88 88 LYS A O 1
ATOM 683 N N . MET A 1 89 ? 8.084 3.538 -5.788 1.00 96.06 89 MET A N 1
ATOM 684 C CA . MET A 1 89 ? 6.763 4.169 -5.757 1.00 96.06 89 MET A CA 1
ATOM 685 C C . MET A 1 89 ? 5.637 3.210 -5.364 1.00 96.06 89 MET A C 1
ATOM 687 O O . MET A 1 89 ? 4.669 3.674 -4.765 1.00 96.06 89 MET A O 1
ATOM 691 N N . ALA A 1 90 ? 5.774 1.902 -5.616 1.00 96.00 90 ALA A N 1
ATOM 692 C CA . ALA A 1 90 ? 4.817 0.897 -5.144 1.00 96.00 90 ALA A CA 1
ATOM 693 C C . ALA A 1 90 ? 4.617 0.984 -3.623 1.00 96.00 90 ALA A C 1
ATOM 695 O O . ALA A 1 90 ? 3.491 1.141 -3.155 1.00 96.00 90 ALA A O 1
ATOM 696 N N . ARG A 1 91 ? 5.716 1.033 -2.861 1.00 96.81 91 ARG A N 1
ATOM 697 C CA . ARG A 1 91 ? 5.679 1.232 -1.405 1.00 96.81 91 ARG A CA 1
ATOM 698 C C . ARG A 1 91 ? 4.964 2.529 -1.019 1.00 96.81 91 ARG A C 1
ATOM 700 O O . ARG A 1 91 ? 4.083 2.525 -0.168 1.00 96.81 91 ARG A O 1
ATOM 707 N N . VAL A 1 92 ? 5.330 3.640 -1.659 1.00 97.88 92 VAL A N 1
ATOM 708 C CA . VAL A 1 92 ? 4.772 4.969 -1.351 1.00 97.88 92 VAL A CA 1
ATOM 709 C C . VAL A 1 92 ? 3.262 5.013 -1.592 1.00 97.88 92 VAL A C 1
ATOM 711 O O . VAL A 1 92 ? 2.523 5.552 -0.775 1.00 97.88 92 VAL A O 1
ATOM 714 N N . TYR A 1 93 ? 2.789 4.456 -2.706 1.00 98.12 93 TYR A N 1
ATOM 715 C CA . TYR A 1 93 ? 1.373 4.509 -3.070 1.00 98.12 93 TYR A CA 1
ATOM 716 C C . TYR A 1 93 ? 0.512 3.520 -2.284 1.00 98.12 93 TYR A C 1
ATOM 718 O O . TYR A 1 93 ? -0.650 3.829 -2.039 1.00 98.12 93 TYR A O 1
ATOM 726 N N . VAL A 1 94 ? 1.060 2.381 -1.846 1.00 98.19 94 VAL A N 1
ATOM 727 C CA . VAL A 1 94 ? 0.368 1.504 -0.886 1.00 98.19 94 VAL A CA 1
ATOM 728 C C . VAL A 1 94 ? 0.168 2.227 0.444 1.00 98.19 94 VAL A C 1
ATOM 730 O O . VAL A 1 94 ? -0.958 2.272 0.935 1.00 98.19 94 VAL A O 1
ATOM 733 N N . ALA A 1 95 ? 1.212 2.868 0.981 1.00 98.19 95 ALA A N 1
ATOM 734 C CA . ALA A 1 95 ? 1.099 3.636 2.220 1.00 98.19 95 ALA A CA 1
ATOM 735 C C . ALA A 1 95 ? 0.063 4.766 2.102 1.00 98.19 95 ALA A C 1
ATOM 737 O O . ALA A 1 95 ? -0.810 4.894 2.955 1.00 98.19 95 ALA A O 1
ATOM 738 N N . ARG A 1 96 ? 0.102 5.537 1.006 1.00 98.12 96 ARG A N 1
ATOM 739 C CA . ARG A 1 96 ? -0.874 6.610 0.746 1.00 98.12 96 ARG A CA 1
ATOM 740 C C . ARG A 1 96 ? -2.308 6.095 0.651 1.00 98.12 96 ARG A C 1
ATOM 742 O O . ARG A 1 96 ? -3.192 6.699 1.241 1.00 98.12 96 ARG A O 1
ATOM 749 N N . ALA A 1 97 ? -2.534 4.982 -0.048 1.00 97.81 97 ALA A N 1
ATOM 750 C CA . ALA A 1 97 ? -3.873 4.412 -0.186 1.00 97.81 97 ALA A CA 1
ATOM 751 C C . ALA A 1 97 ? -4.439 3.953 1.168 1.00 97.81 97 ALA A C 1
ATOM 753 O O . ALA A 1 97 ? -5.614 4.164 1.452 1.00 97.81 97 ALA A O 1
ATOM 754 N N . LEU A 1 98 ? -3.602 3.361 2.025 1.00 97.62 98 LEU A N 1
ATOM 755 C CA . LEU A 1 98 ? -4.001 2.981 3.381 1.00 97.62 98 LEU A CA 1
ATOM 756 C C . LEU A 1 98 ? -4.230 4.203 4.285 1.00 97.62 98 LEU A C 1
ATOM 758 O O . LEU A 1 98 ? -5.164 4.202 5.081 1.00 97.62 98 LEU A O 1
ATOM 762 N N . GLN A 1 99 ? -3.413 5.253 4.159 1.00 97.44 99 GLN A N 1
ATOM 763 C CA . GLN A 1 99 ? -3.605 6.515 4.884 1.00 97.44 99 GLN A CA 1
ATOM 764 C C . GLN A 1 99 ? -4.921 7.198 4.501 1.00 97.44 99 GLN A C 1
ATOM 766 O O . GLN A 1 99 ? -5.638 7.656 5.384 1.00 97.44 99 GLN A O 1
ATOM 771 N N . GLU A 1 100 ? -5.257 7.224 3.211 1.00 96.31 100 GLU A N 1
ATOM 772 C CA . GLU A 1 100 ? -6.522 7.767 2.709 1.00 96.31 100 GLU A CA 1
ATOM 773 C C . GLU A 1 100 ? -7.718 7.001 3.295 1.00 96.31 100 GLU A C 1
ATOM 775 O O . GLU A 1 100 ? -8.622 7.614 3.855 1.00 96.31 100 GLU A O 1
ATOM 780 N N . LEU A 1 101 ? -7.684 5.661 3.281 1.00 94.81 101 LEU A N 1
ATOM 781 C CA . LEU A 1 101 ? -8.725 4.847 3.922 1.00 94.81 101 LEU A CA 1
ATOM 782 C C . LEU A 1 101 ? -8.836 5.135 5.420 1.00 94.81 101 LEU A C 1
ATOM 784 O O . LEU A 1 101 ? -9.938 5.284 5.936 1.00 94.81 101 LEU A O 1
ATOM 788 N N . ARG A 1 102 ? -7.708 5.273 6.121 1.00 92.44 102 ARG A N 1
ATOM 789 C CA . ARG A 1 102 ? -7.713 5.611 7.546 1.00 92.44 102 ARG A CA 1
ATOM 790 C C . ARG A 1 102 ? -8.393 6.952 7.828 1.00 92.44 102 ARG A C 1
ATOM 792 O O . ARG A 1 102 ? -9.060 7.063 8.844 1.00 92.44 102 ARG A O 1
ATOM 799 N N . GLN A 1 103 ? -8.219 7.953 6.966 1.00 89.25 103 GLN A N 1
ATOM 800 C CA . GLN A 1 103 ? -8.844 9.271 7.136 1.00 89.25 103 GLN A CA 1
ATOM 801 C C . GLN A 1 103 ? -10.354 9.257 6.883 1.00 89.25 103 GLN A C 1
ATOM 803 O O . GLN A 1 103 ? -11.060 10.051 7.486 1.00 89.25 103 GLN A O 1
ATOM 808 N N . VAL A 1 104 ? -10.839 8.382 5.998 1.00 84.56 104 VAL A N 1
ATOM 809 C CA . VAL A 1 104 ? -12.269 8.275 5.653 1.00 84.56 104 VAL A CA 1
ATOM 810 C C . VAL A 1 104 ? -13.050 7.428 6.667 1.00 84.56 104 VAL A C 1
ATOM 812 O O . VAL A 1 104 ? -14.268 7.536 6.749 1.00 84.56 104 VAL A O 1
ATOM 815 N N . MET A 1 105 ? -12.366 6.557 7.412 1.00 72.81 105 MET A N 1
ATOM 816 C CA . MET A 1 105 ? -12.981 5.628 8.370 1.00 72.81 105 MET A CA 1
ATOM 817 C C . MET A 1 105 ? -13.013 6.153 9.817 1.00 72.81 105 MET A C 1
ATOM 819 O O . MET A 1 105 ? -13.545 5.463 10.684 1.00 72.81 105 MET A O 1
ATOM 823 N N . ILE A 1 106 ? -12.431 7.331 10.071 1.00 58.06 106 ILE A N 1
ATOM 824 C CA . ILE A 1 106 ? -12.582 8.107 11.317 1.00 58.06 106 ILE A CA 1
ATOM 825 C C . ILE A 1 106 ? -13.747 9.075 11.125 1.00 58.06 106 ILE A C 1
ATOM 827 O O . ILE A 1 106 ? -14.552 9.203 12.072 1.00 58.06 106 ILE A O 1
#

Radius of gyration: 13.93 Å; chains: 1; bounding box: 32×26×38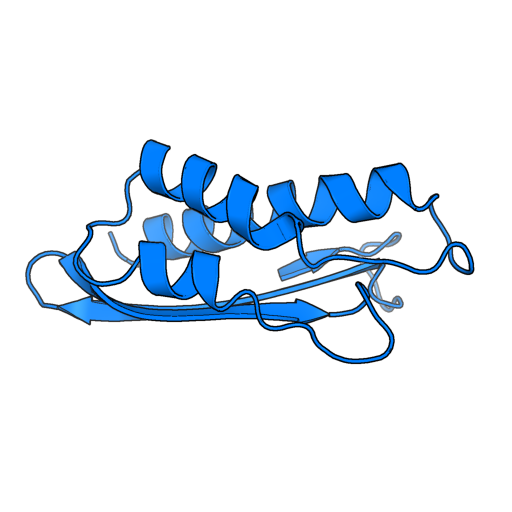 Å